Protein AF-A0A8J2U5T5-F1 (afdb_monomer_lite)

pLDDT: mean 90.19, std 8.15, range [61.19, 96.94]

Sequence (78 aa):
MELLQKSVLMIAKAASGNPAIAVILVGLFYLAFNHGLALVETLIWGERFEHWLDPLFCLAFIVYAGYSVYGCALYNTD

Organism: NCBI:txid508461

Structure (mmCIF, N/CA/C/O backbone):
data_AF-A0A8J2U5T5-F1
#
_entry.id   AF-A0A8J2U5T5-F1
#
loop_
_atom_site.group_PDB
_atom_site.id
_atom_site.type_symbol
_atom_site.label_atom_id
_atom_site.label_alt_id
_atom_site.label_comp_id
_atom_site.label_asym_id
_atom_site.label_entity_id
_atom_site.label_seq_id
_atom_site.pdbx_PDB_ins_code
_atom_site.Cartn_x
_atom_site.Cartn_y
_atom_site.Cartn_z
_atom_site.occupancy
_atom_site.B_iso_or_equiv
_atom_site.auth_seq_id
_atom_site.auth_comp_id
_atom_site.auth_asym_id
_atom_site.auth_atom_id
_atom_site.pdbx_PDB_model_num
ATOM 1 N N . MET A 1 1 ? -6.812 -4.860 -14.548 1.00 61.19 1 MET A N 1
ATOM 2 C CA . MET A 1 1 ? -5.385 -5.075 -14.874 1.00 61.19 1 MET A CA 1
ATOM 3 C C . MET A 1 1 ? -4.665 -3.752 -15.106 1.00 61.19 1 MET A C 1
ATOM 5 O O . MET A 1 1 ? -3.702 -3.504 -14.396 1.00 61.19 1 MET A O 1
ATOM 9 N N . GLU A 1 2 ? -5.199 -2.852 -15.947 1.00 80.94 2 GLU A N 1
ATOM 10 C CA . GLU A 1 2 ? -4.666 -1.482 -16.098 1.00 80.94 2 GLU A CA 1
ATOM 11 C C . GLU A 1 2 ? -4.475 -0.738 -14.765 1.00 80.94 2 GLU A C 1
ATOM 13 O O . GLU A 1 2 ? -3.427 -0.148 -14.541 1.00 80.94 2 GLU A O 1
ATOM 18 N N . LEU A 1 3 ? -5.473 -0.762 -13.872 1.00 86.12 3 LEU A N 1
ATOM 19 C CA . LEU A 1 3 ? -5.402 -0.022 -12.606 1.00 86.12 3 LEU A CA 1
ATOM 20 C C . LEU A 1 3 ? -4.266 -0.523 -11.703 1.00 86.12 3 LEU A C 1
ATOM 22 O O . LEU A 1 3 ? -3.532 0.278 -11.139 1.00 86.12 3 LEU A O 1
ATOM 26 N N . LEU A 1 4 ? -4.112 -1.847 -11.612 1.00 85.50 4 LEU A N 1
ATOM 27 C CA . LEU A 1 4 ?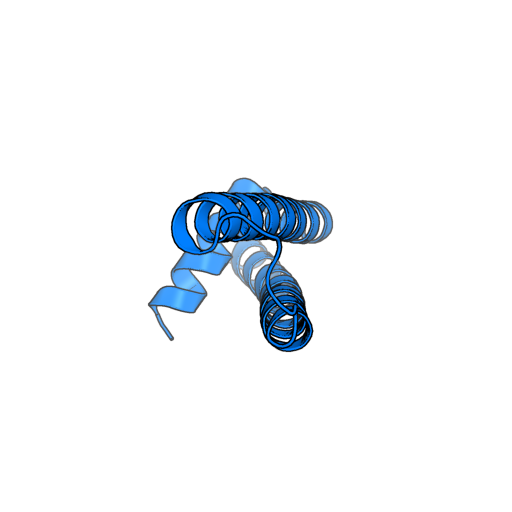 -3.087 -2.494 -10.796 1.00 85.50 4 LEU A CA 1
ATOM 28 C C . LEU A 1 4 ? -1.682 -2.209 -11.346 1.00 85.50 4 LEU A C 1
ATOM 30 O O . LEU A 1 4 ? -0.762 -1.954 -10.582 1.00 85.50 4 LEU A O 1
ATOM 34 N N . GLN A 1 5 ? -1.514 -2.215 -12.674 1.00 86.56 5 GLN A N 1
ATOM 35 C CA . GLN A 1 5 ? -0.252 -1.832 -13.314 1.00 86.56 5 GLN A CA 1
ATOM 36 C C . GLN A 1 5 ? 0.066 -0.351 -13.092 1.00 86.56 5 GLN A C 1
ATOM 38 O O . GLN A 1 5 ? 1.178 -0.017 -12.691 1.00 86.56 5 GLN A O 1
ATOM 43 N N . LYS A 1 6 ? -0.919 0.535 -13.279 1.00 90.81 6 LYS A N 1
ATOM 44 C CA . LYS A 1 6 ? -0.770 1.971 -13.004 1.00 90.81 6 LYS A CA 1
ATOM 45 C C . LYS A 1 6 ? -0.370 2.211 -11.546 1.00 90.81 6 LYS A C 1
ATOM 47 O O . LYS A 1 6 ? 0.534 3.003 -11.299 1.00 90.81 6 LYS A O 1
ATOM 52 N N . SER A 1 7 ? -0.981 1.508 -10.590 1.00 92.69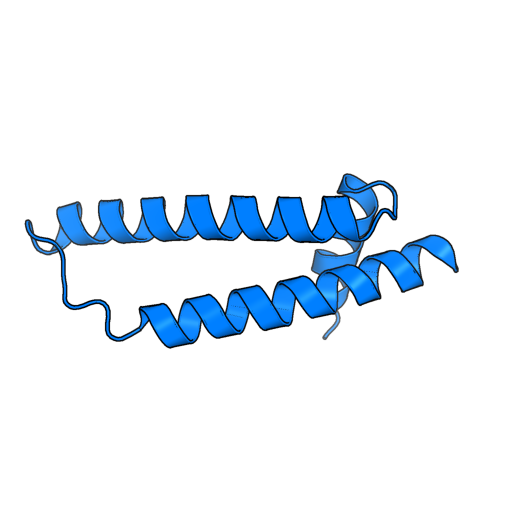 7 SER A N 1
ATOM 53 C CA . SER A 1 7 ? -0.663 1.680 -9.170 1.00 92.69 7 SER A CA 1
ATOM 54 C C . SER A 1 7 ? 0.750 1.200 -8.821 1.00 92.69 7 SER A C 1
ATOM 56 O O . SER A 1 7 ? 1.466 1.918 -8.123 1.00 92.69 7 SER A O 1
ATOM 58 N N . VAL A 1 8 ? 1.209 0.051 -9.337 1.00 92.62 8 VAL A N 1
ATOM 59 C CA . VAL A 1 8 ? 2.590 -0.398 -9.072 1.00 92.62 8 VAL A CA 1
ATOM 60 C C . VAL A 1 8 ? 3.645 0.419 -9.803 1.00 92.62 8 VAL A C 1
ATOM 62 O O . VAL A 1 8 ? 4.722 0.613 -9.250 1.00 92.62 8 VAL A O 1
ATOM 65 N N . LEU A 1 9 ? 3.340 0.975 -10.978 1.00 93.75 9 LEU A N 1
ATOM 66 C CA . LEU A 1 9 ? 4.230 1.928 -11.648 1.00 93.75 9 LEU A CA 1
ATOM 67 C C . LEU A 1 9 ? 4.351 3.240 -10.864 1.00 93.75 9 LEU A C 1
ATOM 69 O O . LEU A 1 9 ? 5.436 3.811 -10.795 1.00 93.75 9 LEU A O 1
ATOM 73 N N . MET A 1 10 ? 3.278 3.712 -10.219 1.00 94.25 10 MET A N 1
ATOM 74 C CA . MET A 1 10 ? 3.368 4.873 -9.324 1.00 94.25 10 MET A CA 1
ATOM 75 C C . MET A 1 10 ? 4.252 4.589 -8.107 1.00 94.25 10 MET A C 1
ATOM 77 O O . MET A 1 10 ? 5.058 5.441 -7.737 1.00 94.25 10 MET A O 1
ATOM 81 N N . ILE A 1 11 ? 4.143 3.396 -7.513 1.00 95.38 11 ILE A N 1
ATOM 82 C CA . ILE A 1 11 ? 5.021 2.984 -6.407 1.00 95.38 11 ILE A CA 1
ATOM 83 C C . ILE A 1 11 ? 6.467 2.878 -6.887 1.00 95.38 11 ILE A C 1
ATOM 85 O O . ILE A 1 11 ? 7.360 3.410 -6.236 1.00 95.38 11 ILE A O 1
ATOM 89 N N . ALA A 1 12 ? 6.698 2.259 -8.044 1.00 95.50 12 ALA A N 1
ATOM 90 C CA . ALA A 1 12 ? 8.021 2.165 -8.645 1.00 95.50 12 ALA A CA 1
ATOM 91 C C . ALA A 1 12 ? 8.626 3.548 -8.905 1.00 95.50 12 ALA A C 1
ATOM 93 O O . ALA A 1 12 ? 9.785 3.775 -8.571 1.00 95.50 12 ALA A O 1
ATOM 94 N N . LYS A 1 13 ? 7.832 4.498 -9.412 1.00 95.06 13 LYS A N 1
ATOM 95 C CA . LYS A 1 13 ? 8.254 5.887 -9.616 1.00 95.06 13 LYS A CA 1
ATOM 96 C C . LYS A 1 13 ? 8.588 6.588 -8.298 1.00 95.06 13 LYS A C 1
ATOM 98 O O . LYS A 1 13 ? 9.604 7.270 -8.221 1.00 95.06 13 LYS A O 1
ATOM 103 N N . ALA A 1 14 ? 7.773 6.406 -7.258 1.00 95.00 14 ALA A N 1
ATOM 104 C CA . ALA A 1 14 ? 8.044 6.952 -5.925 1.00 95.00 14 ALA A CA 1
ATOM 105 C C . ALA A 1 14 ? 9.301 6.337 -5.283 1.00 95.00 14 ALA A C 1
ATOM 107 O O . ALA A 1 14 ? 10.011 7.005 -4.538 1.00 95.00 14 ALA A O 1
ATOM 108 N N . ALA A 1 15 ? 9.586 5.075 -5.601 1.00 95.50 15 ALA A N 1
ATOM 109 C CA . ALA A 1 15 ? 10.770 4.350 -5.165 1.00 95.50 15 ALA A CA 1
ATOM 110 C C . ALA A 1 15 ? 11.988 4.539 -6.091 1.00 95.50 15 ALA A C 1
ATOM 112 O O . ALA A 1 15 ? 13.016 3.899 -5.870 1.00 95.50 15 ALA A O 1
ATOM 113 N N . SER A 1 16 ? 11.883 5.366 -7.139 1.00 94.94 16 SER A N 1
ATOM 114 C CA . SER A 1 16 ? 12.914 5.547 -8.173 1.00 94.94 16 SER A CA 1
ATOM 115 C C . SER A 1 16 ? 13.431 4.224 -8.760 1.00 94.94 16 SER A C 1
ATOM 117 O O . SER A 1 16 ? 14.633 4.040 -8.937 1.00 94.94 16 SER A O 1
ATOM 119 N N . GLY A 1 17 ? 12.533 3.264 -8.992 1.00 92.56 17 GLY A N 1
ATOM 120 C CA . GLY A 1 17 ? 12.866 1.940 -9.522 1.00 92.56 17 GLY A CA 1
ATOM 121 C C . GLY A 1 17 ? 13.555 0.999 -8.526 1.00 92.56 17 GLY A C 1
ATOM 122 O O . GLY A 1 17 ? 13.898 -0.123 -8.901 1.00 92.56 17 GLY A O 1
ATOM 123 N N . ASN A 1 18 ? 13.750 1.404 -7.265 1.00 96.19 18 ASN A N 1
ATOM 124 C CA . ASN A 1 18 ? 14.382 0.570 -6.246 1.00 96.19 18 ASN A CA 1
ATOM 125 C C . ASN A 1 18 ? 13.356 -0.386 -5.596 1.00 96.19 18 ASN A C 1
ATOM 127 O O . ASN A 1 18 ? 12.458 0.071 -4.881 1.00 96.19 18 ASN A O 1
ATOM 131 N N . PRO A 1 19 ? 13.506 -1.714 -5.760 1.00 95.44 19 PRO A N 1
ATOM 132 C CA . PRO A 1 19 ? 12.532 -2.680 -5.258 1.00 95.44 19 PRO A CA 1
ATOM 133 C C . PRO A 1 19 ? 12.472 -2.740 -3.726 1.00 95.44 19 PRO A C 1
ATOM 135 O O . PRO A 1 19 ? 11.398 -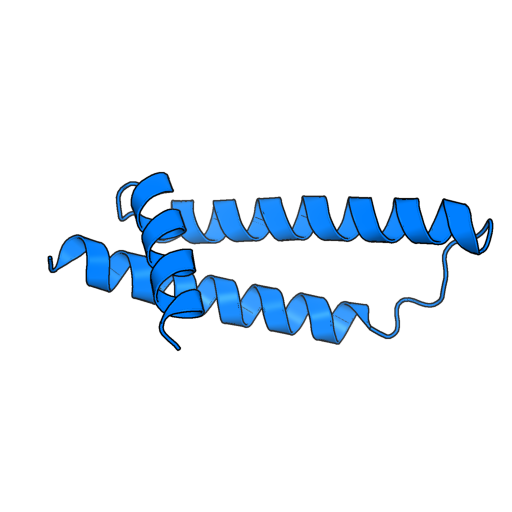2.958 -3.171 1.00 95.44 19 PRO A O 1
ATOM 138 N N . ALA A 1 20 ? 13.583 -2.504 -3.019 1.00 96.50 20 ALA A N 1
ATOM 139 C CA . ALA A 1 20 ? 13.582 -2.500 -1.556 1.00 96.50 20 ALA A CA 1
ATOM 140 C C . ALA A 1 20 ? 12.769 -1.318 -1.009 1.00 96.50 20 ALA A C 1
ATOM 142 O O . ALA A 1 20 ? 11.956 -1.486 -0.101 1.00 96.50 20 ALA A O 1
ATOM 143 N N . ILE A 1 21 ? 12.936 -0.134 -1.607 1.00 96.75 21 ILE A N 1
ATOM 144 C CA . ILE A 1 21 ? 12.174 1.064 -1.230 1.00 96.75 21 ILE A CA 1
ATOM 145 C C . ILE A 1 21 ? 10.686 0.879 -1.562 1.00 96.75 21 ILE A C 1
ATOM 147 O O . ILE A 1 21 ? 9.838 1.226 -0.743 1.00 96.75 21 ILE A O 1
ATOM 151 N N . ALA A 1 22 ? 10.353 0.278 -2.708 1.00 96.62 22 ALA A N 1
ATOM 152 C CA . ALA A 1 22 ? 8.968 -0.016 -3.082 1.00 96.62 22 ALA A CA 1
ATOM 153 C C . ALA A 1 22 ? 8.265 -0.935 -2.068 1.00 96.62 22 ALA A C 1
ATOM 155 O O . ALA A 1 22 ? 7.150 -0.639 -1.635 1.00 96.62 22 ALA A O 1
ATOM 156 N N . VAL A 1 23 ? 8.938 -2.000 -1.622 1.00 96.94 23 VAL A N 1
ATOM 157 C CA . VAL A 1 23 ? 8.411 -2.905 -0.586 1.00 96.94 23 VAL A CA 1
ATOM 158 C C . VAL A 1 23 ? 8.226 -2.175 0.747 1.00 96.94 23 VAL A C 1
ATOM 160 O O . VAL A 1 23 ? 7.194 -2.347 1.396 1.00 96.94 23 VAL A O 1
ATOM 163 N N . ILE A 1 24 ? 9.175 -1.316 1.138 1.00 96.69 24 ILE A N 1
ATOM 164 C CA . ILE A 1 24 ? 9.050 -0.488 2.349 1.00 96.69 24 ILE A CA 1
ATOM 165 C C . ILE A 1 24 ? 7.830 0.436 2.255 1.00 96.69 24 ILE A C 1
ATOM 167 O O . ILE A 1 24 ? 7.062 0.521 3.212 1.00 96.69 24 ILE A O 1
ATOM 171 N N . LEU A 1 25 ? 7.604 1.084 1.107 1.00 96.25 25 LEU A N 1
ATOM 172 C CA . LEU A 1 25 ? 6.426 1.929 0.888 1.00 96.25 25 LEU A CA 1
ATOM 173 C C . LEU A 1 25 ? 5.124 1.135 1.050 1.00 96.25 25 LEU A C 1
ATOM 175 O O . LEU A 1 25 ? 4.219 1.589 1.748 1.00 96.25 25 LEU A O 1
ATOM 179 N N . VAL A 1 26 ? 5.034 -0.067 0.470 1.00 96.81 26 VAL A N 1
ATOM 180 C CA . VAL A 1 26 ? 3.872 -0.955 0.660 1.00 96.81 26 VAL A CA 1
ATOM 181 C C . VAL A 1 26 ? 3.695 -1.332 2.136 1.00 96.81 26 VAL A C 1
ATOM 183 O O . 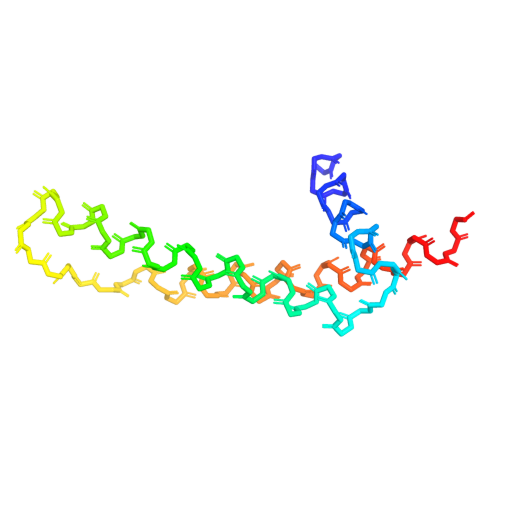VAL A 1 26 ? 2.571 -1.319 2.639 1.00 96.81 26 VAL A O 1
ATOM 186 N N . GLY A 1 27 ? 4.788 -1.593 2.856 1.00 96.06 27 GLY A N 1
ATOM 187 C CA . GLY A 1 27 ? 4.764 -1.846 4.299 1.00 96.06 27 GLY A CA 1
ATOM 188 C C . GLY A 1 27 ? 4.229 -0.664 5.116 1.00 96.06 27 GLY A C 1
ATOM 189 O O . GLY A 1 27 ? 3.439 -0.859 6.038 1.00 96.06 27 GLY A O 1
ATOM 190 N N . LEU A 1 28 ? 4.584 0.572 4.755 1.00 96.06 28 LEU A N 1
ATOM 191 C CA . LEU A 1 28 ? 4.037 1.774 5.398 1.00 96.06 28 LEU A CA 1
ATOM 192 C C . LEU A 1 28 ? 2.532 1.925 5.142 1.00 96.06 28 LEU A C 1
ATOM 194 O O . LEU A 1 28 ? 1.790 2.265 6.064 1.00 96.06 28 LEU A O 1
ATOM 198 N N . PHE A 1 29 ? 2.063 1.616 3.929 1.00 95.44 29 PHE A N 1
ATOM 199 C CA . PHE A 1 29 ? 0.627 1.581 3.639 1.00 95.44 29 PHE A CA 1
ATOM 200 C C . PHE A 1 29 ? -0.100 0.511 4.452 1.00 95.44 29 PHE A C 1
ATOM 202 O O . PHE A 1 29 ? -1.190 0.781 4.952 1.00 95.44 29 PHE A O 1
ATOM 209 N N . TYR A 1 30 ? 0.501 -0.665 4.636 1.00 95.06 30 TYR A N 1
ATOM 210 C CA . TYR A 1 30 ? -0.054 -1.704 5.503 1.00 95.06 30 TYR A CA 1
ATOM 211 C C . TYR A 1 30 ? -0.186 -1.216 6.952 1.00 95.06 30 TYR A C 1
ATOM 213 O O . TYR A 1 30 ? -1.239 -1.377 7.566 1.00 95.06 30 TYR A O 1
ATOM 221 N N . LEU A 1 31 ? 0.838 -0.558 7.503 1.00 94.38 31 LEU A N 1
ATOM 222 C CA . LEU A 1 31 ? 0.765 0.010 8.855 1.00 94.38 31 LEU A CA 1
ATOM 223 C C . LEU A 1 31 ? -0.342 1.066 8.980 1.00 94.38 31 LEU A C 1
ATOM 225 O O . LEU A 1 31 ? -1.132 1.014 9.924 1.00 94.38 31 LEU A O 1
ATOM 229 N N . ALA A 1 32 ? -0.435 1.986 8.016 1.00 94.38 32 ALA A N 1
ATOM 230 C CA . ALA A 1 32 ? -1.485 3.003 7.988 1.00 94.38 32 ALA A CA 1
ATOM 231 C C . ALA A 1 32 ? -2.886 2.380 7.873 1.00 94.38 32 ALA A C 1
ATOM 233 O O . ALA A 1 32 ? -3.811 2.811 8.560 1.00 94.38 32 ALA A O 1
ATOM 234 N N . PHE A 1 33 ? -3.030 1.337 7.053 1.00 93.56 33 PHE A N 1
ATOM 235 C CA . PHE A 1 33 ? -4.273 0.590 6.892 1.00 93.56 33 PHE A CA 1
ATOM 236 C C . PHE A 1 33 ? -4.721 -0.067 8.202 1.00 93.56 33 PHE A C 1
ATOM 238 O O . PHE A 1 33 ? -5.864 0.126 8.607 1.00 93.56 33 PHE A O 1
ATOM 245 N N . ASN A 1 34 ? -3.823 -0.758 8.912 1.00 91.00 34 ASN A N 1
ATOM 246 C CA . ASN A 1 34 ? -4.151 -1.372 10.205 1.00 91.00 34 ASN A CA 1
ATOM 247 C C . ASN A 1 34 ? -4.533 -0.334 11.264 1.00 91.00 34 ASN A C 1
ATOM 249 O O . ASN A 1 34 ? -5.459 -0.549 12.043 1.00 91.00 34 ASN A O 1
ATOM 253 N N . HIS A 1 35 ? -3.847 0.812 11.289 1.00 91.25 35 HIS A N 1
ATOM 254 C CA . HIS A 1 35 ? -4.209 1.890 12.204 1.00 91.25 35 HIS A CA 1
ATOM 255 C C . HIS A 1 35 ? -5.600 2.459 11.886 1.00 91.25 35 HIS A C 1
ATOM 257 O O . HIS A 1 35 ? -6.394 2.697 12.796 1.00 91.25 35 HIS A O 1
ATOM 263 N N . GLY A 1 36 ? -5.913 2.622 10.597 1.00 91.19 36 GLY A N 1
ATOM 264 C CA . GLY A 1 36 ? -7.234 3.034 10.129 1.00 91.19 36 GLY A CA 1
ATOM 265 C C . GLY A 1 36 ? -8.331 2.034 10.491 1.00 91.19 36 GLY A C 1
ATOM 266 O O . GLY A 1 36 ? -9.367 2.450 11.003 1.00 91.19 36 GLY A O 1
ATOM 267 N N . LEU A 1 37 ? -8.091 0.733 10.293 1.00 88.75 37 LEU A N 1
ATOM 268 C CA . LEU A 1 37 ? -9.014 -0.326 10.710 1.00 88.75 37 LEU A CA 1
ATOM 269 C C . LEU A 1 37 ? -9.291 -0.253 12.210 1.00 88.75 37 LEU A C 1
ATOM 271 O O . LEU A 1 37 ? -10.446 -0.127 12.599 1.00 88.75 37 LEU A O 1
ATOM 275 N N . ALA A 1 38 ? -8.246 -0.209 13.040 1.00 87.38 38 ALA A N 1
ATOM 276 C CA . ALA A 1 38 ? -8.405 -0.132 14.489 1.00 87.38 38 ALA A CA 1
ATOM 277 C C . ALA A 1 38 ? -9.199 1.113 14.933 1.00 87.38 38 ALA A C 1
ATOM 279 O O . ALA A 1 38 ? -9.994 1.045 15.874 1.00 87.38 38 ALA A O 1
ATOM 280 N N . LEU A 1 39 ? -9.003 2.254 14.261 1.00 90.00 39 LEU A N 1
ATOM 281 C CA . LEU A 1 39 ? -9.739 3.486 14.549 1.00 90.00 39 LEU A CA 1
ATOM 282 C C . LEU A 1 39 ? -11.215 3.372 14.151 1.00 90.00 39 LEU A C 1
ATOM 284 O O . LEU A 1 39 ? -12.084 3.692 14.958 1.00 90.00 39 LEU A O 1
ATOM 288 N N . VAL A 1 40 ? -11.504 2.893 12.939 1.00 88.56 40 VAL A N 1
ATOM 289 C CA . VAL A 1 40 ? -12.880 2.677 12.463 1.00 88.56 40 VAL A CA 1
ATOM 290 C C . VAL A 1 40 ? -13.605 1.669 13.352 1.00 88.56 40 VAL A C 1
ATOM 292 O O . VAL A 1 40 ? -14.750 1.903 13.731 1.00 88.56 40 VAL A O 1
ATOM 295 N N . GLU A 1 41 ? -12.931 0.593 13.745 1.00 84.88 41 GLU A N 1
ATOM 296 C CA . GLU A 1 41 ? -13.487 -0.418 14.642 1.00 84.88 41 GLU A CA 1
ATOM 297 C C . GLU A 1 41 ? -13.852 0.171 16.003 1.00 84.88 41 GLU A C 1
ATOM 299 O O . GLU A 1 41 ? -14.984 0.015 16.461 1.00 84.88 41 GLU A O 1
ATOM 304 N N . THR A 1 42 ? -12.925 0.917 16.611 1.00 88.06 42 THR A N 1
ATOM 305 C CA . THR A 1 42 ? -13.156 1.572 17.906 1.00 88.06 42 THR A CA 1
ATOM 306 C C . THR A 1 42 ? -14.334 2.546 17.834 1.00 88.06 42 THR A C 1
ATOM 308 O O . THR A 1 42 ? -15.102 2.653 18.787 1.00 88.06 42 THR A O 1
ATOM 311 N N . LEU A 1 43 ? -14.513 3.239 16.705 1.00 89.31 43 LEU A N 1
ATOM 312 C CA . LEU A 1 43 ? -15.627 4.168 16.508 1.00 89.31 43 LEU A CA 1
ATOM 313 C C . LEU A 1 43 ? -16.985 3.469 16.347 1.00 89.31 43 LEU A C 1
ATOM 315 O O . LEU A 1 43 ? -17.995 4.040 16.755 1.00 89.31 43 LEU A O 1
ATOM 319 N N . ILE A 1 44 ? -17.030 2.279 15.740 1.00 88.31 44 ILE A N 1
ATOM 320 C CA . ILE A 1 44 ? -18.288 1.571 15.447 1.00 88.31 44 ILE A CA 1
ATOM 321 C C . ILE A 1 44 ? -18.713 0.667 16.608 1.00 88.31 44 ILE A C 1
ATOM 323 O O . ILE A 1 44 ? -19.879 0.694 16.999 1.00 88.31 44 ILE A O 1
ATOM 327 N N . TRP A 1 45 ? -17.794 -0.137 17.147 1.00 85.38 45 TRP A N 1
ATOM 328 C CA . TRP A 1 45 ? -18.111 -1.162 18.148 1.00 85.38 45 TRP A CA 1
ATOM 329 C C . TRP A 1 45 ? -17.729 -0.767 19.577 1.00 85.38 45 TRP A C 1
ATOM 331 O O . TRP A 1 45 ? -18.182 -1.411 20.516 1.00 85.38 45 TRP A O 1
ATOM 341 N N . GLY A 1 46 ? -16.931 0.289 19.773 1.00 81.94 46 GLY A N 1
ATOM 342 C CA . GLY A 1 46 ? -16.483 0.734 21.102 1.00 81.94 46 GLY A CA 1
ATOM 343 C C . GLY A 1 46 ? -15.398 -0.145 21.742 1.00 81.94 46 GLY A C 1
ATOM 344 O O . GLY A 1 46 ? -14.816 0.238 22.755 1.00 81.94 46 GLY A O 1
ATOM 345 N N . GLU A 1 47 ? -15.081 -1.285 21.133 1.00 78.94 47 GLU A N 1
ATOM 346 C CA . GLU A 1 47 ? -14.043 -2.231 21.535 1.00 78.94 47 GLU A CA 1
ATOM 347 C C . GLU A 1 47 ? -13.346 -2.824 20.298 1.00 78.94 47 GLU A C 1
ATOM 349 O O . GLU A 1 47 ? -13.824 -2.692 19.170 1.00 78.94 47 GLU A O 1
ATOM 354 N N . ARG A 1 48 ? -12.163 -3.422 20.493 1.00 66.62 48 ARG A N 1
ATOM 355 C CA . ARG A 1 48 ? -11.387 -4.041 19.405 1.00 66.62 48 ARG A CA 1
ATOM 356 C C . ARG A 1 48 ? -12.085 -5.336 18.975 1.00 66.62 48 ARG A C 1
ATOM 358 O O . ARG A 1 48 ? -12.212 -6.245 19.789 1.00 66.62 48 ARG A O 1
ATOM 365 N N . PHE A 1 49 ? -12.551 -5.399 17.729 1.00 67.19 49 PHE A N 1
ATOM 366 C CA . PHE A 1 49 ? -13.258 -6.554 17.164 1.00 67.19 49 PHE A CA 1
ATOM 367 C C . PHE A 1 49 ? -12.324 -7.770 16.971 1.00 67.19 49 PHE A C 1
ATOM 369 O O . PHE A 1 49 ? -11.100 -7.641 17.017 1.00 67.19 49 PHE A O 1
ATOM 376 N N . GLU A 1 50 ? -12.884 -8.964 16.732 1.00 64.38 50 GLU A N 1
ATOM 377 C CA . GLU A 1 50 ? -12.101 -10.163 16.405 1.00 64.38 50 GLU A CA 1
ATOM 378 C C . GLU A 1 50 ? -11.454 -10.055 15.009 1.00 64.38 50 GLU A C 1
ATOM 380 O O . GLU A 1 50 ? -12.120 -10.034 13.975 1.00 64.38 50 GLU A O 1
ATOM 385 N N . HIS A 1 51 ? -10.121 -10.032 14.992 1.00 72.69 51 HIS A N 1
ATOM 386 C CA . HIS A 1 51 ? -9.207 -9.871 13.850 1.00 72.69 51 HIS A CA 1
ATOM 387 C C . HIS A 1 51 ? -9.189 -11.036 12.836 1.00 72.69 51 HIS A C 1
ATOM 389 O O . HIS A 1 51 ? -8.146 -11.438 12.316 1.00 72.69 51 HIS A O 1
ATOM 395 N N . TRP A 1 52 ? -10.340 -11.634 12.535 1.00 81.12 52 TRP A N 1
ATOM 396 C CA . TRP A 1 52 ? -10.417 -12.805 11.655 1.00 81.12 52 TRP A CA 1
ATOM 397 C C . TRP A 1 52 ? -10.075 -12.498 10.189 1.00 81.12 52 TRP A C 1
ATOM 399 O O . TRP A 1 52 ? -9.682 -13.405 9.456 1.00 81.12 52 TRP A O 1
ATOM 409 N N . LEU A 1 53 ? -10.198 -11.238 9.752 1.00 84.50 53 LEU A N 1
ATOM 410 C CA . LEU A 1 53 ? -9.842 -10.812 8.391 1.00 84.50 53 LEU A CA 1
ATOM 411 C C . LEU A 1 53 ? -8.377 -10.370 8.248 1.00 84.50 53 LEU A C 1
ATOM 413 O O . LEU A 1 53 ? -7.884 -10.290 7.121 1.00 84.50 53 LEU A O 1
ATOM 417 N N . ASP A 1 54 ? -7.656 -10.148 9.347 1.00 85.88 54 ASP A N 1
ATOM 418 C CA . ASP A 1 54 ? -6.256 -9.707 9.332 1.00 85.88 54 ASP A CA 1
ATOM 419 C C . ASP A 1 54 ? -5.345 -10.613 8.493 1.00 85.88 54 ASP A C 1
ATOM 421 O O . ASP A 1 54 ? -4.550 -10.083 7.710 1.00 85.88 54 ASP A O 1
ATOM 425 N N . PRO A 1 55 ? -5.463 -11.960 8.544 1.00 90.31 55 PRO A N 1
ATOM 426 C CA . PRO A 1 55 ? -4.661 -12.829 7.688 1.00 90.31 55 PRO A CA 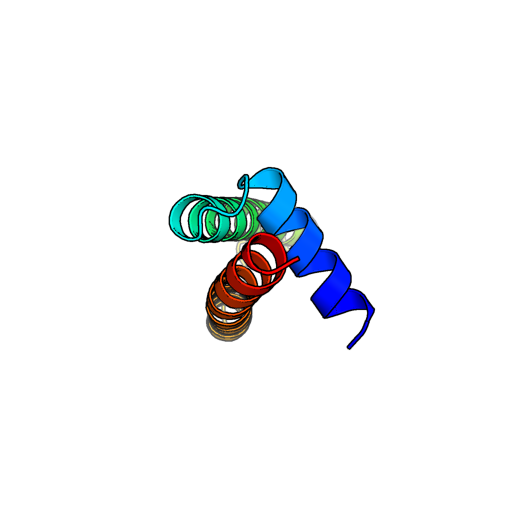1
ATOM 427 C C . PRO A 1 55 ? -4.905 -12.583 6.193 1.00 90.31 55 PRO A C 1
ATOM 429 O O . PRO A 1 55 ? -3.962 -12.635 5.404 1.00 90.31 55 PRO A O 1
ATOM 432 N N . LEU A 1 56 ? -6.146 -12.278 5.793 1.00 91.38 56 LEU A N 1
ATOM 433 C CA . LEU A 1 56 ? -6.491 -11.999 4.395 1.00 91.38 56 LEU A CA 1
ATOM 434 C C . LEU A 1 56 ? -5.919 -10.656 3.938 1.00 91.38 56 LEU A C 1
ATOM 436 O O . LEU A 1 56 ? -5.345 -10.580 2.849 1.00 91.38 56 LEU A O 1
ATOM 440 N N . PHE A 1 57 ? -6.026 -9.614 4.765 1.00 91.06 57 PHE A N 1
ATOM 441 C CA . PHE A 1 57 ? -5.428 -8.317 4.451 1.00 91.06 57 PHE A CA 1
ATOM 442 C C . PHE A 1 57 ? -3.903 -8.415 4.390 1.00 91.06 57 PHE A C 1
ATOM 444 O O . PHE A 1 57 ? -3.299 -7.951 3.425 1.00 91.06 57 PHE A O 1
ATOM 451 N N . CYS A 1 58 ? -3.279 -9.097 5.349 1.00 93.19 58 CYS A N 1
ATOM 452 C CA . CYS A 1 58 ? -1.839 -9.334 5.353 1.00 93.19 58 CYS A CA 1
ATOM 453 C C . CYS A 1 58 ? -1.381 -10.054 4.073 1.00 93.19 58 CYS A C 1
ATOM 455 O O . CYS A 1 58 ? -0.469 -9.582 3.391 1.00 93.19 58 CYS A O 1
ATOM 457 N N . LEU A 1 59 ? -2.067 -11.132 3.675 1.00 95.12 59 LEU A N 1
ATOM 458 C CA . LEU A 1 59 ? -1.781 -11.835 2.421 1.00 95.12 59 LEU A CA 1
ATOM 459 C C . LEU A 1 59 ? -1.920 -10.922 1.197 1.00 95.12 59 LEU A C 1
ATOM 461 O O . LEU A 1 59 ? -1.049 -10.943 0.325 1.00 95.12 59 LEU A O 1
ATOM 465 N N . ALA A 1 60 ? -2.962 -10.089 1.134 1.00 94.56 60 ALA A N 1
ATOM 466 C CA . ALA A 1 60 ? -3.148 -9.146 0.034 1.00 94.56 60 ALA A CA 1
ATOM 467 C C . ALA A 1 60 ? -1.987 -8.141 -0.066 1.00 94.56 60 ALA A C 1
ATOM 469 O O . ALA A 1 60 ? -1.468 -7.909 -1.160 1.00 94.56 60 ALA A O 1
ATOM 470 N N . PHE A 1 61 ? -1.528 -7.594 1.063 1.00 95.56 61 PHE A N 1
ATOM 471 C CA . PHE A 1 61 ? -0.388 -6.674 1.097 1.00 95.56 61 PHE A CA 1
ATOM 472 C C . PHE A 1 61 ? 0.941 -7.363 0.753 1.00 95.56 61 PHE A C 1
ATOM 474 O O . PHE A 1 61 ? 1.758 -6.760 0.059 1.00 95.56 61 PHE A O 1
ATOM 481 N N . ILE A 1 62 ? 1.148 -8.624 1.150 1.00 95.75 62 ILE A N 1
ATOM 482 C CA . ILE A 1 62 ? 2.330 -9.414 0.754 1.00 95.75 62 ILE A CA 1
ATOM 483 C C . ILE A 1 62 ? 2.349 -9.636 -0.762 1.00 95.75 62 ILE A C 1
ATOM 485 O O . ILE A 1 62 ? 3.366 -9.390 -1.416 1.00 95.75 62 ILE A O 1
ATOM 489 N N . VAL A 1 63 ? 1.222 -10.060 -1.341 1.00 95.38 63 VAL A N 1
ATOM 490 C CA . VAL A 1 63 ? 1.099 -10.246 -2.795 1.00 95.38 63 VAL A CA 1
ATOM 491 C C . VAL A 1 63 ? 1.343 -8.924 -3.521 1.00 95.38 63 VAL A C 1
ATOM 493 O O . VAL A 1 63 ? 2.086 -8.879 -4.504 1.00 95.38 63 VAL A O 1
ATOM 496 N N . TYR A 1 64 ? 0.778 -7.829 -3.014 1.00 95.56 64 TYR A N 1
ATOM 497 C CA . TYR A 1 64 ? 0.960 -6.504 -3.594 1.00 95.56 64 TYR A CA 1
ATOM 498 C C . TYR A 1 64 ? 2.406 -5.997 -3.477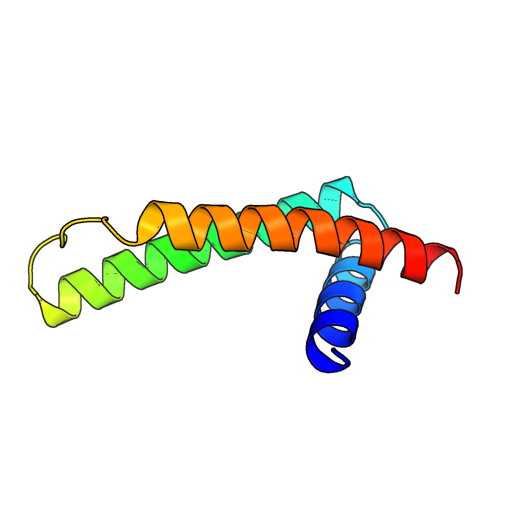 1.00 95.56 64 TYR A C 1
ATOM 500 O O . TYR A 1 64 ? 2.920 -5.403 -4.425 1.00 95.56 64 TYR A O 1
ATOM 508 N N . ALA A 1 65 ? 3.104 -6.293 -2.377 1.00 95.69 65 ALA A N 1
ATOM 509 C CA . ALA A 1 65 ? 4.532 -6.017 -2.231 1.00 95.69 65 ALA A CA 1
ATOM 510 C C . ALA A 1 65 ? 5.352 -6.766 -3.292 1.00 95.69 65 ALA A C 1
ATOM 512 O O . ALA A 1 65 ? 6.180 -6.150 -3.963 1.00 95.69 65 ALA A O 1
ATOM 513 N N . GLY A 1 66 ? 5.066 -8.050 -3.530 1.00 94.50 66 GLY A N 1
ATOM 514 C CA . GLY A 1 66 ? 5.684 -8.803 -4.625 1.00 94.50 66 GLY A CA 1
ATOM 515 C C . GLY A 1 66 ? 5.405 -8.184 -6.001 1.00 94.50 66 GLY A C 1
ATOM 516 O O . GLY A 1 66 ? 6.315 -8.021 -6.812 1.00 94.50 66 GLY A O 1
ATOM 517 N N . TYR A 1 67 ? 4.169 -7.747 -6.248 1.00 94.44 67 TYR A N 1
ATOM 518 C CA . TYR A 1 67 ? 3.796 -7.099 -7.509 1.00 94.44 67 TYR A CA 1
ATOM 519 C C . TYR A 1 67 ? 4.430 -5.704 -7.682 1.00 94.44 67 TYR A C 1
ATOM 521 O O . TYR A 1 67 ? 4.708 -5.278 -8.803 1.00 94.44 67 TYR A O 1
ATOM 529 N N . SER A 1 68 ? 4.732 -5.003 -6.586 1.00 95.75 68 SER A N 1
ATOM 530 C CA . SER A 1 68 ? 5.456 -3.725 -6.624 1.00 95.75 68 SER A CA 1
ATOM 531 C C . SER A 1 68 ? 6.897 -3.882 -7.123 1.00 95.75 68 SER A C 1
ATOM 533 O O . SER A 1 68 ? 7.376 -3.036 -7.877 1.00 95.75 68 SER A O 1
ATOM 535 N N . VAL A 1 69 ? 7.551 -5.010 -6.813 1.00 96.19 69 VAL A N 1
ATOM 536 C CA . VAL A 1 69 ? 8.880 -5.353 -7.348 1.00 96.19 69 VAL A CA 1
ATOM 537 C C . VAL A 1 69 ? 8.819 -5.553 -8.863 1.00 96.19 69 VAL A C 1
ATOM 539 O O . VAL A 1 69 ? 9.697 -5.080 -9.582 1.00 96.19 69 VAL A O 1
ATOM 542 N N . TYR A 1 70 ? 7.757 -6.191 -9.364 1.00 93.81 70 TYR A N 1
ATOM 543 C CA . TYR A 1 70 ? 7.512 -6.286 -10.804 1.00 93.81 70 TYR A CA 1
ATOM 544 C C . TYR A 1 70 ? 7.303 -4.902 -11.444 1.00 93.81 70 TYR A C 1
ATOM 546 O O . TYR A 1 70 ? 7.864 -4.628 -12.503 1.00 93.81 70 TYR A O 1
ATOM 554 N N . GLY A 1 71 ? 6.585 -3.995 -10.774 1.00 94.38 71 GLY A N 1
ATOM 555 C CA . GLY A 1 71 ? 6.472 -2.595 -11.199 1.00 94.38 71 GLY A CA 1
ATOM 556 C C . GLY A 1 71 ? 7.827 -1.884 -11.306 1.00 94.38 71 GLY A C 1
ATOM 557 O O . GLY A 1 71 ? 8.056 -1.154 -12.267 1.00 94.38 71 GLY A O 1
ATOM 558 N N . CYS A 1 72 ? 8.748 -2.130 -10.368 1.00 95.12 72 CYS A N 1
ATOM 559 C CA . CYS A 1 72 ? 10.120 -1.618 -10.446 1.00 95.12 72 CYS A CA 1
ATOM 560 C C . CYS A 1 72 ? 10.897 -2.203 -11.628 1.00 95.12 72 CYS A C 1
ATOM 562 O O . CYS A 1 72 ? 11.639 -1.473 -12.278 1.00 95.12 72 CYS A O 1
ATOM 564 N N . ALA A 1 73 ? 10.728 -3.496 -11.920 1.00 94.44 73 ALA A N 1
ATOM 565 C CA . ALA A 1 73 ? 11.367 -4.122 -13.074 1.00 94.44 73 ALA A CA 1
ATOM 566 C C . ALA A 1 73 ? 10.908 -3.468 -14.385 1.00 94.44 73 ALA A C 1
ATOM 568 O O . ALA A 1 73 ? 11.758 -3.080 -15.177 1.00 94.44 73 ALA A O 1
ATOM 569 N N . LEU A 1 74 ? 9.595 -3.272 -14.557 1.00 92.56 74 LEU A N 1
ATOM 570 C CA . LEU A 1 74 ? 9.032 -2.572 -15.716 1.00 92.56 74 LEU A CA 1
ATOM 571 C C . LEU A 1 74 ? 9.578 -1.145 -15.846 1.00 92.56 74 LEU A C 1
ATOM 573 O O . LEU A 1 74 ? 10.057 -0.768 -16.907 1.00 92.56 74 LEU A O 1
ATOM 577 N N . TYR A 1 75 ? 9.574 -0.386 -14.746 1.00 94.31 75 TYR A N 1
ATOM 578 C CA . TYR A 1 75 ? 10.071 0.992 -14.723 1.00 94.31 75 TYR A CA 1
ATOM 579 C C . TYR A 1 75 ? 11.547 1.116 -15.132 1.00 94.31 75 TYR A C 1
ATOM 581 O O . TYR A 1 75 ? 11.936 2.125 -15.700 1.00 94.31 75 TYR A O 1
ATOM 589 N N . ASN A 1 76 ? 12.377 0.114 -14.824 1.00 92.25 76 ASN A N 1
ATOM 590 C CA . ASN A 1 76 ? 13.803 0.128 -15.164 1.00 92.25 76 ASN A CA 1
ATOM 591 C C . ASN A 1 76 ? 14.100 -0.368 -16.589 1.00 92.25 76 ASN A C 1
ATOM 593 O O . ASN A 1 76 ? 15.249 -0.290 -17.026 1.00 92.25 76 ASN A O 1
ATOM 597 N N . THR A 1 77 ? 13.114 -0.950 -17.271 1.00 89.25 77 THR A N 1
ATOM 598 C CA . THR A 1 77 ? 13.248 -1.441 -18.651 1.00 89.25 77 THR A CA 1
ATOM 599 C C . THR A 1 77 ? 12.598 -0.530 -19.690 1.00 89.25 77 THR A C 1
ATOM 601 O O . THR A 1 77 ? 12.867 -0.721 -20.875 1.00 89.25 77 THR A O 1
ATOM 604 N N . ASP A 1 78 ? 11.763 0.414 -19.249 1.00 65.44 78 ASP A N 1
ATOM 605 C CA . ASP A 1 78 ? 11.227 1.523 -20.052 1.00 65.44 78 ASP A CA 1
ATOM 606 C C . ASP A 1 78 ? 12.232 2.689 -20.129 1.00 65.44 78 ASP A C 1
ATOM 608 O O . ASP A 1 78 ? 12.325 3.316 -21.210 1.00 65.44 78 ASP A O 1
#

Radius of gyration: 14.92 Å; chains: 1; bounding box: 33×20×42 Å

Foldseek 3Di:
DVVLLVVLLVLLVVVVLDLVSSLVVLVVVLVVVVVVVQVVCCVPPVDRDPCPCVVVSVVVSVVSSVVSNVSSVVNVVD

Secondary structure (DSSP, 8-state):
-HHHHHHHHHHHHHTTT-HHHHHHHHHHHHHHHHHHHHHHHHHHHSS----TTHHHHHHHHHHHHHHHHHHHHHHHH-